Protein AF-A0A2E6SA90-F1 (afdb_monomer_lite)

Foldseek 3Di:
DPAKWAFDLVVVLVVVCVVCPPVCPVVNLVSSLQRQLWMWDDDDQKIWIAGLLDIDIWGWAFDDQDPVQRKTWIFTAGPVRHTAQWIWIWGDDPPKIWIWIAHPRDITIIITDDPVSNVVSNVSSPDDPPDPPDD

Secondary structure (DSSP, 8-state):
--EEEEE-HHHHHHHHHHHHGGGGGGTHHHHHHHHHH-EEEEETTEEEEEETTEEEEEEEEEEEEETTTTEEEEEEE-TTS-EEEEEEEEEEETTEEEEEEEETTEEEEEEEE-HHHHHHHHHHTTSPP--TT--

pLDDT: mean 72.77, std 10.69, range [36.62, 88.69]

Radius of gyration: 15.85 Å; chains: 1; bounding box: 53×34×38 Å

Structure (mmCIF, N/CA/C/O backbone):
data_AF-A0A2E6SA90-F1
#
_entry.id   AF-A0A2E6SA90-F1
#
loop_
_atom_site.group_PDB
_atom_site.id
_atom_site.type_symbol
_atom_site.label_atom_id
_atom_site.label_alt_id
_atom_site.label_comp_id
_atom_site.label_asym_id
_atom_site.label_entity_id
_atom_site.label_seq_id
_atom_site.pdbx_PDB_ins_code
_atom_site.Cartn_x
_atom_site.Cartn_y
_atom_site.Cartn_z
_atom_site.occupancy
_atom_site.B_iso_or_equiv
_atom_site.auth_seq_id
_atom_site.auth_comp_id
_atom_site.auth_asym_id
_atom_site.auth_atom_id
_atom_site.pdbx_PDB_model_num
ATOM 1 N N . MET A 1 1 ? -1.032 -3.750 14.221 1.00 70.81 1 MET A N 1
ATOM 2 C CA . MET A 1 1 ? -0.734 -4.136 12.833 1.00 70.81 1 MET A CA 1
ATOM 3 C C . MET A 1 1 ? -2.029 -4.288 12.031 1.00 70.81 1 MET A C 1
ATOM 5 O O . MET A 1 1 ? -2.962 -4.876 12.567 1.00 70.81 1 MET A O 1
ATOM 9 N N . ILE A 1 2 ? -2.109 -3.749 10.806 1.00 78.19 2 ILE A N 1
ATOM 10 C CA . ILE A 1 2 ? -3.273 -3.878 9.899 1.00 78.19 2 ILE A CA 1
ATOM 11 C C . ILE A 1 2 ? -3.030 -4.968 8.836 1.00 78.19 2 ILE A C 1
ATOM 13 O O . ILE A 1 2 ? -3.945 -5.745 8.537 1.00 78.19 2 ILE A O 1
ATOM 17 N N . GLY A 1 3 ? -1.808 -5.063 8.299 1.00 83.88 3 GLY A N 1
ATOM 18 C CA . GLY A 1 3 ? -1.419 -6.100 7.338 1.00 83.88 3 GLY A CA 1
ATOM 19 C C . GLY A 1 3 ? -0.094 -5.823 6.621 1.00 83.88 3 GLY A C 1
ATOM 20 O O . GLY A 1 3 ? 0.625 -4.884 6.969 1.00 83.88 3 GLY A O 1
ATOM 21 N N . TYR A 1 4 ? 0.185 -6.641 5.608 1.00 88.12 4 TYR A N 1
ATOM 22 C CA . TYR A 1 4 ? 1.295 -6.467 4.677 1.00 88.12 4 TYR A CA 1
ATOM 23 C C . TYR A 1 4 ? 0.748 -6.335 3.261 1.00 88.12 4 TYR A C 1
ATOM 25 O O . TYR A 1 4 ? -0.207 -7.026 2.895 1.00 88.12 4 TYR A O 1
ATOM 33 N N . TRP A 1 5 ? 1.370 -5.481 2.464 1.00 88.25 5 TRP A N 1
ATOM 34 C CA . TRP A 1 5 ? 1.038 -5.249 1.067 1.00 88.25 5 TRP A CA 1
ATOM 35 C C . TRP A 1 5 ? 2.304 -5.189 0.229 1.00 88.25 5 TRP A C 1
ATOM 37 O O . TRP A 1 5 ? 3.386 -4.917 0.741 1.00 88.25 5 TRP A O 1
ATOM 47 N N . ALA A 1 6 ? 2.177 -5.429 -1.064 1.00 88.06 6 ALA A N 1
ATOM 48 C CA . ALA A 1 6 ? 3.255 -5.199 -2.008 1.00 88.06 6 ALA A CA 1
ATOM 49 C C . ALA A 1 6 ? 2.696 -4.831 -3.381 1.00 88.06 6 ALA A C 1
ATOM 51 O O . ALA A 1 6 ? 1.553 -5.194 -3.690 1.00 88.06 6 ALA A O 1
ATOM 52 N N . PRO A 1 7 ? 3.475 -4.107 -4.199 1.00 86.31 7 PRO A N 1
ATOM 53 C CA . PRO A 1 7 ? 3.080 -3.853 -5.568 1.00 86.31 7 PRO A CA 1
ATOM 54 C C . PRO A 1 7 ? 3.069 -5.157 -6.351 1.00 86.31 7 PRO A C 1
ATOM 56 O O . PRO A 1 7 ? 3.827 -6.098 -6.071 1.00 86.31 7 PRO A O 1
ATOM 59 N N . ASP A 1 8 ? 2.198 -5.178 -7.349 1.00 84.06 8 ASP A N 1
ATOM 60 C CA . ASP A 1 8 ? 2.240 -6.185 -8.389 1.00 84.06 8 ASP A CA 1
ATOM 61 C C . ASP A 1 8 ? 3.356 -5.802 -9.375 1.00 84.06 8 ASP A C 1
ATOM 63 O O . ASP A 1 8 ? 3.239 -4.777 -10.055 1.00 84.06 8 ASP A O 1
ATOM 67 N N . PRO A 1 9 ? 4.479 -6.544 -9.403 1.00 78.69 9 PRO A N 1
ATOM 68 C CA . PRO A 1 9 ? 5.619 -6.167 -10.221 1.00 78.69 9 PRO A CA 1
ATOM 69 C C . PRO A 1 9 ? 5.283 -6.233 -11.709 1.00 78.69 9 PRO A C 1
ATOM 71 O O . PRO A 1 9 ? 5.799 -5.419 -12.460 1.00 78.69 9 PRO A O 1
ATOM 74 N N . GLU A 1 10 ? 4.406 -7.142 -12.141 1.00 79.88 10 GLU A N 1
ATOM 75 C CA . GLU A 1 10 ? 4.020 -7.268 -13.548 1.00 79.88 10 GLU A CA 1
ATOM 76 C C . GLU A 1 10 ? 3.108 -6.117 -13.984 1.00 79.88 10 GLU A C 1
ATOM 78 O O . GLU A 1 10 ? 3.301 -5.550 -15.062 1.00 79.88 10 GLU A O 1
ATOM 83 N N . ALA A 1 11 ? 2.137 -5.735 -13.149 1.00 81.81 11 ALA A N 1
ATOM 84 C CA . ALA A 1 11 ? 1.257 -4.606 -13.439 1.00 81.81 11 ALA A CA 1
ATOM 85 C C . ALA A 1 11 ? 2.029 -3.278 -13.463 1.00 81.81 11 ALA A C 1
ATOM 87 O O . ALA A 1 11 ? 1.887 -2.514 -14.415 1.00 81.81 11 ALA A O 1
ATOM 88 N N . MET A 1 12 ? 2.888 -3.039 -12.466 1.00 79.50 12 MET A N 1
ATOM 89 C CA . MET A 1 12 ? 3.698 -1.817 -12.388 1.00 79.50 12 MET A CA 1
ATOM 90 C C . MET A 1 12 ? 4.752 -1.767 -13.498 1.00 79.50 12 MET A C 1
ATOM 92 O O . MET A 1 12 ? 4.951 -0.711 -14.083 1.00 79.50 12 MET A O 1
ATOM 96 N N . MET A 1 13 ? 5.385 -2.895 -13.853 1.00 79.50 13 MET A N 1
ATOM 97 C CA . MET A 1 13 ? 6.307 -2.951 -14.999 1.00 79.50 13 MET A CA 1
ATOM 98 C C . MET A 1 13 ? 5.614 -2.524 -16.290 1.00 79.50 13 MET A C 1
ATOM 100 O O . MET A 1 13 ? 6.160 -1.697 -17.008 1.00 79.50 13 MET A O 1
ATOM 104 N N . LYS A 1 14 ? 4.384 -2.986 -16.545 1.00 81.50 14 LYS A N 1
ATOM 105 C CA . LYS A 1 14 ? 3.625 -2.564 -17.731 1.00 81.50 14 LYS A CA 1
ATOM 106 C C . LYS A 1 14 ? 3.324 -1.067 -17.761 1.00 81.50 14 LYS A C 1
ATOM 108 O O . LYS A 1 14 ? 3.289 -0.487 -18.845 1.00 81.50 14 LYS A O 1
ATOM 113 N N . GLU A 1 15 ? 3.071 -0.448 -16.609 1.00 78.88 15 GLU A N 1
ATOM 114 C CA . GLU A 1 15 ? 2.879 1.006 -16.528 1.00 78.88 15 GLU A CA 1
ATOM 115 C C . GLU A 1 15 ? 4.194 1.751 -16.774 1.00 78.88 15 GLU A C 1
ATOM 117 O O . GLU A 1 15 ? 4.245 2.640 -17.621 1.00 78.88 15 GLU A O 1
ATOM 122 N N . VAL A 1 16 ? 5.279 1.304 -16.143 1.00 77.50 16 VAL A N 1
ATOM 123 C CA . VAL A 1 16 ? 6.628 1.858 -16.327 1.00 77.50 16 VAL A CA 1
ATOM 124 C C . VAL A 1 16 ? 7.097 1.739 -17.780 1.00 77.50 16 VAL A C 1
ATOM 126 O O . VAL A 1 16 ? 7.611 2.704 -18.340 1.00 77.50 16 VAL A O 1
ATOM 129 N N . GLU A 1 17 ? 6.904 0.584 -18.420 1.00 77.75 17 GLU A N 1
ATOM 130 C CA . GLU A 1 17 ? 7.219 0.359 -19.837 1.00 77.75 17 GLU A CA 1
ATOM 131 C C . GLU A 1 17 ? 6.461 1.333 -20.745 1.00 77.75 17 GLU A C 1
ATOM 133 O O . GLU A 1 17 ? 7.004 1.831 -21.733 1.00 77.75 17 GLU A O 1
ATOM 138 N N . LYS A 1 18 ? 5.209 1.633 -20.393 1.00 78.88 18 LYS A N 1
ATOM 139 C CA . LYS A 1 18 ? 4.354 2.552 -21.141 1.00 78.88 18 LYS A CA 1
ATOM 140 C C . LYS A 1 18 ? 4.774 4.014 -20.970 1.00 78.88 18 LYS A C 1
ATOM 142 O O . LYS A 1 18 ? 4.642 4.775 -21.926 1.00 78.88 18 LYS A O 1
ATOM 147 N N . GLU A 1 19 ? 5.260 4.406 -19.793 1.00 72.88 19 GLU A N 1
ATOM 148 C CA . GLU A 1 19 ? 5.701 5.781 -19.515 1.00 72.88 19 GLU A CA 1
ATOM 149 C C . GLU A 1 19 ? 7.127 6.077 -19.992 1.00 72.88 19 GLU A C 1
ATOM 151 O O . GLU A 1 19 ? 7.386 7.155 -20.526 1.00 72.88 19 GLU A O 1
ATOM 156 N N . LEU A 1 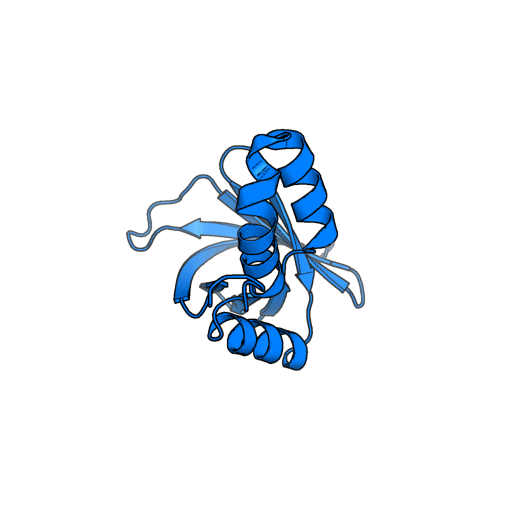20 ? 8.057 5.135 -19.828 1.00 71.69 20 LEU A N 1
ATOM 157 C CA . LEU A 1 20 ? 9.484 5.354 -20.087 1.00 71.69 20 LEU A CA 1
ATOM 158 C C . LEU A 1 20 ? 9.944 4.931 -21.496 1.00 71.69 20 LEU A C 1
ATOM 160 O O . LEU A 1 20 ? 11.029 5.330 -21.926 1.00 71.69 20 LEU A O 1
ATOM 164 N N . GLY A 1 21 ? 9.157 4.135 -22.231 1.00 69.44 21 GLY A N 1
ATOM 165 C CA . GLY A 1 21 ? 9.515 3.664 -23.576 1.00 69.44 21 GLY A CA 1
ATOM 166 C C . GLY A 1 21 ? 10.827 2.858 -23.620 1.00 69.44 21 GLY A C 1
ATOM 167 O O . GLY A 1 21 ? 11.222 2.234 -22.638 1.00 69.44 21 GLY A O 1
ATOM 168 N N . GLU A 1 22 ? 11.549 2.866 -24.750 1.00 66.00 22 GLU A N 1
ATOM 169 C CA . GLU A 1 22 ? 12.793 2.080 -24.932 1.00 66.00 22 GLU A CA 1
ATOM 170 C C . GLU A 1 22 ? 13.914 2.431 -23.930 1.00 66.00 22 GLU A C 1
ATOM 172 O O . GLU A 1 22 ? 14.761 1.588 -23.626 1.00 66.00 22 GLU A O 1
ATOM 177 N N . ALA A 1 23 ? 13.903 3.640 -23.355 1.00 65.00 23 ALA A N 1
ATOM 178 C CA . ALA A 1 23 ? 14.881 4.064 -22.350 1.00 65.00 23 ALA A CA 1
ATOM 179 C C . ALA A 1 23 ? 14.749 3.291 -21.023 1.00 65.00 23 ALA A C 1
ATOM 181 O O . ALA A 1 23 ? 15.733 3.171 -20.287 1.00 65.00 23 ALA A O 1
ATOM 182 N N . ALA A 1 24 ? 13.579 2.704 -20.737 1.00 63.47 24 ALA A N 1
ATOM 183 C CA . ALA A 1 24 ? 13.396 1.850 -19.569 1.00 63.47 24 ALA A CA 1
ATOM 184 C C . ALA A 1 24 ? 14.135 0.521 -19.669 1.00 63.47 24 ALA A C 1
ATOM 186 O O . ALA A 1 24 ? 14.471 -0.012 -18.623 1.00 63.47 24 ALA A O 1
ATOM 187 N N . ALA A 1 25 ? 14.436 -0.020 -20.854 1.00 66.56 25 ALA A N 1
ATOM 188 C CA . ALA A 1 25 ? 14.974 -1.383 -20.983 1.00 66.56 25 ALA A CA 1
ATOM 189 C C . ALA A 1 25 ? 16.271 -1.614 -20.185 1.00 66.56 25 ALA A C 1
ATOM 191 O O . ALA A 1 25 ? 16.507 -2.708 -19.678 1.00 66.56 25 ALA A O 1
ATOM 192 N N . GLN A 1 26 ? 17.080 -0.565 -20.008 1.00 68.56 26 GLN A N 1
ATOM 193 C CA . GLN A 1 26 ? 18.314 -0.612 -19.218 1.00 68.56 26 GLN A CA 1
ATOM 194 C C . GLN A 1 26 ? 18.061 -0.523 -17.703 1.00 68.56 26 GLN A C 1
ATOM 196 O O . GLN A 1 26 ? 18.830 -1.062 -16.911 1.00 68.56 26 GLN A O 1
ATOM 201 N N . ALA A 1 27 ? 16.973 0.135 -17.295 1.00 72.75 27 ALA A N 1
ATOM 202 C CA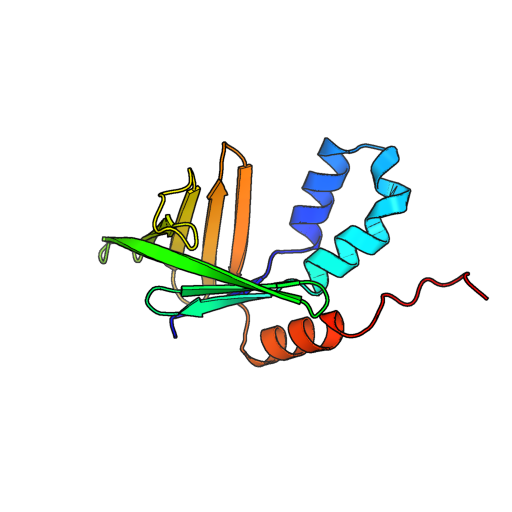 . ALA A 1 27 ? 16.555 0.268 -15.902 1.00 72.75 27 ALA A CA 1
ATOM 203 C C . ALA A 1 27 ? 15.522 -0.794 -15.480 1.00 72.75 27 ALA A C 1
ATOM 205 O O . ALA A 1 27 ? 15.348 -1.016 -14.286 1.00 72.75 27 ALA A O 1
ATOM 206 N N . MET A 1 28 ? 14.880 -1.493 -16.424 1.00 74.31 28 MET A N 1
ATOM 207 C CA . MET A 1 28 ? 13.873 -2.534 -16.190 1.00 74.31 28 MET A CA 1
ATOM 208 C C . MET A 1 28 ? 14.352 -3.604 -15.207 1.00 74.31 28 MET A C 1
ATOM 210 O O . MET A 1 28 ? 13.598 -3.897 -14.287 1.00 74.31 28 MET A O 1
ATOM 214 N N . PRO A 1 29 ? 15.586 -4.146 -15.292 1.00 75.25 29 PRO A N 1
ATOM 215 C CA . PRO A 1 29 ? 16.049 -5.138 -14.322 1.00 75.25 29 PRO A CA 1
ATOM 216 C C . PRO A 1 29 ? 16.098 -4.574 -12.896 1.00 75.25 29 PRO A C 1
ATOM 218 O O . PRO A 1 29 ? 15.778 -5.265 -11.929 1.00 75.25 29 PRO A O 1
ATOM 221 N N . LEU A 1 30 ? 16.469 -3.299 -12.764 1.00 75.94 30 LEU A N 1
ATOM 222 C CA . LEU A 1 30 ? 16.586 -2.606 -11.485 1.00 75.94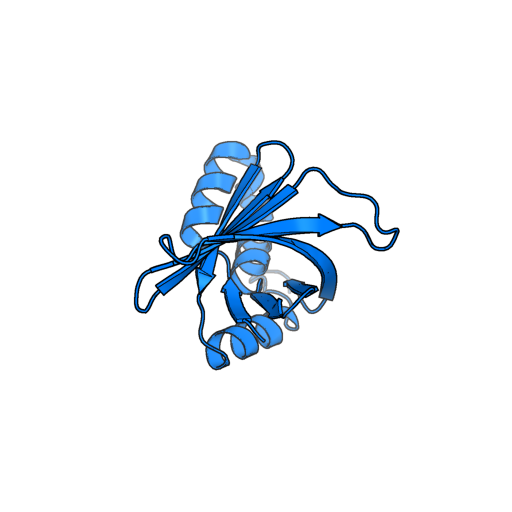 30 LEU A CA 1
ATOM 223 C C . LEU A 1 30 ? 15.209 -2.225 -10.923 1.00 75.94 30 LEU A C 1
ATOM 225 O O . LEU A 1 30 ? 14.961 -2.428 -9.736 1.00 75.94 30 LEU A O 1
ATOM 229 N N . ILE A 1 31 ? 14.297 -1.751 -11.772 1.00 77.69 31 ILE A N 1
ATOM 230 C CA . ILE A 1 31 ? 12.908 -1.434 -11.416 1.00 77.69 31 ILE A CA 1
ATOM 231 C C . ILE A 1 31 ? 12.153 -2.716 -11.051 1.00 77.69 31 ILE A C 1
ATOM 233 O O . ILE A 1 31 ? 11.494 -2.771 -10.016 1.00 77.69 31 ILE A O 1
ATOM 237 N N . GLN A 1 32 ? 12.313 -3.785 -11.831 1.00 77.25 32 GLN A N 1
ATOM 238 C CA . GLN A 1 32 ? 11.748 -5.097 -11.533 1.00 77.25 32 GLN A CA 1
ATOM 239 C C . GLN A 1 32 ? 12.255 -5.618 -10.189 1.00 77.25 32 GLN A C 1
ATOM 241 O O . GLN A 1 32 ? 11.458 -6.082 -9.375 1.00 77.25 32 GLN A O 1
ATOM 246 N N . ALA A 1 33 ? 13.560 -5.503 -9.922 1.00 75.69 33 ALA A N 1
ATOM 247 C CA . ALA A 1 33 ? 14.130 -5.867 -8.631 1.00 75.69 33 ALA A CA 1
ATOM 248 C C . ALA A 1 33 ? 13.576 -4.991 -7.497 1.00 75.69 33 ALA A C 1
ATOM 250 O O . ALA A 1 33 ? 13.251 -5.526 -6.439 1.00 75.69 33 ALA A O 1
ATOM 251 N N . MET A 1 34 ? 13.407 -3.678 -7.698 1.00 77.06 34 MET A N 1
ATOM 252 C CA . MET A 1 34 ? 12.753 -2.808 -6.711 1.00 77.06 34 MET A CA 1
ATOM 253 C C . MET A 1 34 ? 11.330 -3.273 -6.419 1.00 77.06 34 MET A C 1
ATOM 255 O O . MET A 1 34 ? 11.011 -3.513 -5.262 1.00 77.06 34 MET A O 1
ATOM 259 N N . LEU A 1 35 ? 10.492 -3.448 -7.441 1.00 78.94 35 LEU A N 1
ATOM 260 C CA . LEU A 1 35 ? 9.083 -3.826 -7.292 1.00 78.94 35 LEU A CA 1
ATOM 261 C C . LEU A 1 35 ? 8.924 -5.218 -6.672 1.00 78.94 35 LEU A C 1
ATOM 263 O O . LEU A 1 35 ? 8.093 -5.420 -5.784 1.00 78.94 35 LEU A O 1
ATOM 267 N N . ALA A 1 36 ? 9.746 -6.178 -7.099 1.00 78.69 36 ALA A N 1
ATOM 268 C CA . ALA A 1 36 ? 9.751 -7.532 -6.555 1.00 78.69 36 ALA A CA 1
ATOM 269 C C . ALA A 1 36 ? 10.159 -7.552 -5.076 1.00 78.69 36 ALA A C 1
ATOM 271 O O . ALA A 1 36 ? 9.617 -8.340 -4.301 1.00 78.69 36 ALA A O 1
ATOM 272 N N . ASN A 1 37 ? 11.065 -6.661 -4.675 1.00 79.88 37 ASN A N 1
ATOM 273 C CA . ASN A 1 37 ? 11.569 -6.560 -3.308 1.00 79.88 37 ASN A CA 1
ATOM 274 C C . ASN A 1 37 ? 10.819 -5.537 -2.447 1.00 79.88 37 ASN A C 1
ATOM 276 O O . ASN A 1 37 ? 11.039 -5.479 -1.236 1.00 79.88 37 ASN A O 1
ATOM 280 N N . MET A 1 38 ? 9.931 -4.748 -3.050 1.00 81.38 38 MET A N 1
ATOM 281 C CA . MET A 1 38 ? 9.136 -3.752 -2.354 1.00 81.38 38 MET A CA 1
ATOM 282 C C . MET A 1 38 ? 8.078 -4.444 -1.505 1.00 81.38 38 MET A C 1
ATOM 284 O O . MET A 1 38 ? 7.315 -5.292 -1.979 1.00 81.38 38 MET A O 1
ATOM 288 N N . ALA A 1 39 ? 8.024 -4.058 -0.239 1.00 84.44 39 ALA A N 1
ATOM 289 C CA . ALA A 1 39 ? 7.048 -4.561 0.703 1.00 84.44 39 ALA A CA 1
ATOM 290 C C . ALA A 1 39 ? 6.609 -3.432 1.635 1.00 84.44 39 ALA A C 1
ATOM 292 O O . ALA A 1 39 ? 7.425 -2.675 2.149 1.00 84.44 39 ALA A O 1
ATOM 293 N N . VAL A 1 40 ? 5.309 -3.317 1.853 1.00 83.62 40 VAL A N 1
ATOM 294 C CA . VAL A 1 40 ? 4.687 -2.265 2.650 1.00 83.62 40 VAL A CA 1
ATOM 295 C C . VAL A 1 40 ? 4.018 -2.902 3.856 1.00 83.62 40 VAL A C 1
ATOM 297 O O . VAL A 1 40 ? 3.137 -3.750 3.734 1.00 83.62 40 VAL A O 1
ATOM 300 N N . GLU A 1 41 ? 4.430 -2.490 5.040 1.00 85.38 41 GLU A N 1
ATOM 301 C CA . GLU A 1 41 ? 3.782 -2.835 6.296 1.00 85.38 41 GLU A CA 1
ATOM 302 C C . GLU A 1 41 ? 2.895 -1.666 6.719 1.00 85.38 41 GLU A C 1
ATOM 304 O O . GLU A 1 41 ? 3.371 -0.540 6.837 1.00 85.38 41 GLU A O 1
ATOM 309 N N . VAL A 1 42 ? 1.608 -1.919 6.978 1.00 79.81 42 VAL A N 1
ATOM 310 C CA . VAL A 1 42 ? 0.729 -0.896 7.567 1.00 79.81 42 VAL A CA 1
ATOM 311 C C . VAL A 1 42 ? 0.336 -1.295 8.977 1.00 79.81 42 VAL A C 1
ATOM 313 O O . VAL A 1 42 ? -0.241 -2.361 9.233 1.00 79.81 42 VAL A O 1
ATOM 316 N N . SER A 1 43 ? 0.596 -0.379 9.896 1.00 78.12 43 SER A N 1
ATOM 317 C CA . SER A 1 43 ? 0.251 -0.431 11.306 1.00 78.12 43 SER A CA 1
ATOM 318 C C . SER A 1 43 ? -0.719 0.698 11.671 1.00 78.12 43 SER A C 1
ATOM 320 O O . SER A 1 43 ? -1.068 1.549 10.855 1.00 78.12 43 SER A O 1
ATOM 322 N N . LYS A 1 44 ? -1.251 0.676 12.900 1.00 70.38 44 LYS A N 1
ATOM 323 C CA . LYS A 1 44 ? -2.152 1.741 13.364 1.00 70.38 44 LYS A CA 1
ATOM 324 C C . LYS A 1 44 ? -1.345 3.039 13.497 1.00 70.38 44 LYS A C 1
ATOM 326 O O . LYS A 1 44 ? -0.646 3.194 14.488 1.00 70.38 44 LYS A O 1
ATOM 331 N N . GLY A 1 45 ? -1.469 3.932 12.516 1.00 67.62 45 GLY A N 1
ATOM 332 C CA . GLY A 1 45 ? -0.815 5.249 12.499 1.00 67.62 45 GLY A CA 1
ATOM 333 C C . GLY A 1 45 ? 0.546 5.307 11.791 1.00 67.62 45 GLY A C 1
ATOM 334 O O . GLY A 1 45 ? 1.143 6.375 11.723 1.00 67.62 45 GLY A O 1
ATOM 335 N N . GLU A 1 46 ? 1.034 4.193 11.238 1.00 71.81 46 GLU A N 1
ATOM 336 C CA . GLU A 1 46 ? 2.349 4.127 10.586 1.00 71.81 46 GLU A CA 1
ATOM 337 C C . GLU A 1 46 ? 2.294 3.221 9.354 1.00 71.81 46 GLU A C 1
ATOM 339 O O . GLU A 1 46 ? 1.664 2.160 9.389 1.00 71.81 46 GLU A O 1
ATOM 344 N N . VAL A 1 47 ? 2.967 3.629 8.279 1.00 74.56 47 VAL A N 1
ATOM 345 C CA . VAL A 1 47 ? 3.227 2.797 7.103 1.00 74.56 47 VAL A CA 1
ATOM 346 C C . VAL A 1 47 ? 4.740 2.712 6.923 1.00 74.56 47 VAL A C 1
ATOM 348 O O . VAL A 1 47 ? 5.420 3.713 6.713 1.00 74.56 47 VAL A O 1
ATOM 351 N N . SER A 1 48 ? 5.276 1.504 6.998 1.00 77.12 48 SER A N 1
ATOM 352 C CA . SER A 1 48 ? 6.685 1.224 6.742 1.00 77.12 48 SER A CA 1
ATOM 353 C C . SER A 1 48 ? 6.833 0.649 5.337 1.00 77.12 48 SER A C 1
ATOM 355 O O . SER A 1 48 ? 6.333 -0.440 5.052 1.00 77.12 48 SER A O 1
ATOM 357 N N . VAL A 1 49 ? 7.522 1.364 4.457 1.00 77.56 49 VAL A N 1
ATOM 358 C CA . VAL A 1 49 ? 7.868 0.908 3.111 1.00 77.56 49 VAL A CA 1
ATOM 359 C C . VAL A 1 49 ? 9.294 0.356 3.140 1.00 77.56 49 VAL A C 1
ATOM 361 O O . VAL A 1 49 ? 10.240 1.002 3.579 1.00 77.56 49 VAL A O 1
ATOM 364 N N . HIS A 1 50 ? 9.458 -0.877 2.686 1.00 76.94 50 HIS A N 1
ATOM 365 C CA . HIS A 1 50 ? 10.746 -1.546 2.570 1.00 76.94 50 HIS A CA 1
ATOM 366 C C . HIS A 1 50 ? 11.083 -1.712 1.092 1.00 76.94 50 HIS A C 1
ATOM 368 O O . HIS A 1 50 ? 10.338 -2.384 0.381 1.00 76.94 50 HIS A O 1
ATOM 374 N N . VAL A 1 51 ? 12.200 -1.138 0.641 1.00 69.69 51 VAL A N 1
ATOM 375 C CA . VAL A 1 51 ? 12.713 -1.272 -0.734 1.00 69.69 51 VAL A CA 1
ATOM 376 C C . VAL A 1 51 ? 14.223 -1.474 -0.674 1.00 69.69 51 VAL A C 1
ATOM 378 O O . VAL A 1 51 ? 14.913 -0.763 0.045 1.00 69.69 51 VAL A O 1
ATOM 381 N N . MET A 1 52 ? 14.752 -2.458 -1.407 1.00 65.69 52 MET A N 1
ATOM 382 C CA . MET A 1 52 ? 16.204 -2.710 -1.529 1.00 65.69 52 MET A CA 1
ATOM 383 C C . MET A 1 52 ? 16.999 -2.697 -0.201 1.00 65.69 52 MET A C 1
ATOM 385 O O . MET A 1 52 ? 18.086 -2.135 -0.104 1.00 65.69 52 MET A O 1
ATOM 389 N N . GLY A 1 53 ? 16.441 -3.277 0.866 1.00 60.38 53 GLY A N 1
ATOM 390 C CA . GLY A 1 53 ? 17.096 -3.356 2.176 1.00 60.38 53 GLY A CA 1
ATOM 391 C C . GLY A 1 53 ? 17.073 -2.044 2.966 1.00 60.38 53 GLY A C 1
ATOM 392 O O . GLY A 1 53 ? 17.408 -2.044 4.150 1.00 60.38 53 GLY A O 1
ATOM 393 N N . GLN A 1 54 ? 16.608 -0.954 2.357 1.00 63.34 54 GLN A N 1
ATOM 394 C CA . GLN A 1 54 ? 16.339 0.313 3.016 1.00 63.34 54 GLN A CA 1
ATOM 395 C C . GLN A 1 54 ? 14.891 0.322 3.516 1.00 63.34 54 GLN A C 1
ATOM 397 O O . GLN A 1 54 ? 13.950 -0.088 2.829 1.00 63.34 54 GLN A O 1
ATOM 402 N N . LYS A 1 55 ? 14.722 0.724 4.776 1.00 67.31 55 LYS A N 1
ATOM 403 C CA . LYS A 1 55 ? 13.411 0.943 5.382 1.00 67.31 55 LYS A CA 1
ATOM 404 C C . LYS A 1 55 ? 13.139 2.440 5.348 1.00 67.31 55 LYS A C 1
ATOM 406 O O . LYS A 1 55 ? 13.741 3.171 6.129 1.00 67.31 55 LYS A O 1
ATOM 411 N N . GLU A 1 56 ? 12.201 2.866 4.518 1.00 68.44 56 GLU A N 1
ATOM 412 C CA . GLU A 1 56 ? 11.583 4.182 4.644 1.00 68.44 56 GLU A CA 1
ATOM 413 C C . GLU A 1 56 ? 10.317 4.041 5.484 1.00 68.44 56 GLU A C 1
ATOM 415 O O . GLU A 1 56 ? 9.390 3.302 5.156 1.00 68.44 56 GLU A O 1
ATOM 420 N N . THR A 1 57 ? 10.293 4.707 6.635 1.00 65.12 57 THR A N 1
ATOM 421 C CA . THR A 1 57 ? 9.103 4.736 7.490 1.00 65.12 57 THR A CA 1
ATOM 422 C C . THR A 1 57 ? 8.420 6.073 7.288 1.00 65.12 57 THR A C 1
ATOM 424 O O . THR A 1 57 ? 9.055 7.111 7.433 1.00 65.12 57 THR A O 1
ATOM 427 N N . THR A 1 58 ? 7.131 6.064 6.973 1.00 66.50 58 THR A N 1
ATOM 428 C CA . THR A 1 58 ? 6.334 7.286 6.861 1.00 66.50 58 THR A CA 1
ATOM 429 C C . THR A 1 58 ? 5.120 7.172 7.778 1.00 66.50 58 THR A C 1
ATOM 431 O O . THR A 1 58 ? 4.473 6.125 7.885 1.00 66.50 58 THR A O 1
ATOM 434 N N . THR A 1 59 ? 4.805 8.249 8.489 1.00 66.31 59 THR A N 1
ATOM 435 C CA . THR A 1 59 ? 3.686 8.299 9.433 1.00 66.31 59 THR A CA 1
ATOM 436 C C . THR A 1 59 ? 2.418 8.786 8.737 1.00 66.31 59 THR A C 1
ATOM 438 O O . THR A 1 59 ? 2.425 9.697 7.914 1.00 66.31 59 THR A O 1
ATOM 441 N N . TYR A 1 60 ? 1.281 8.164 9.042 1.00 68.62 60 TYR A N 1
ATOM 442 C CA . TYR A 1 60 ? 0.014 8.494 8.383 1.00 68.62 60 TYR A CA 1
ATOM 443 C C . TYR A 1 60 ? -1.063 8.709 9.428 1.00 68.62 60 TYR A C 1
ATOM 445 O O . TYR A 1 60 ? -1.244 7.898 10.340 1.00 68.62 60 TYR A O 1
ATOM 453 N N . VAL A 1 61 ? -1.851 9.761 9.244 1.00 68.81 61 VAL A N 1
ATOM 454 C CA . VAL A 1 61 ? -3.012 10.029 10.087 1.00 68.81 61 VAL A CA 1
ATOM 455 C C . VAL A 1 61 ? -4.243 9.407 9.438 1.00 68.81 61 VAL A C 1
ATOM 457 O O . VAL A 1 61 ? -4.636 9.758 8.324 1.00 68.81 61 VAL A O 1
ATOM 460 N N . VAL A 1 62 ? -4.889 8.472 10.139 1.00 69.81 62 VAL A N 1
ATOM 461 C CA . VAL A 1 62 ? -6.176 7.917 9.700 1.00 69.81 62 VAL A CA 1
ATOM 462 C C . VAL A 1 62 ? -7.220 9.030 9.752 1.00 69.81 62 VAL A C 1
ATOM 464 O O . VAL A 1 62 ? -7.566 9.501 10.833 1.00 69.81 62 VAL A O 1
ATOM 467 N N . LYS A 1 63 ? -7.738 9.440 8.593 1.00 72.56 63 LYS A N 1
ATOM 468 C CA . LYS A 1 63 ? -8.754 10.496 8.510 1.00 72.56 63 LYS A CA 1
ATOM 469 C C . LYS A 1 63 ? -10.169 9.960 8.573 1.00 72.56 63 LYS A C 1
ATOM 471 O O . LYS A 1 63 ? -11.022 10.566 9.216 1.00 72.56 63 LYS A O 1
ATOM 476 N N . LYS A 1 64 ? -10.435 8.839 7.902 1.00 71.75 64 LYS A N 1
ATOM 477 C CA . LYS A 1 64 ? -11.785 8.279 7.821 1.00 71.75 64 LYS A CA 1
ATOM 478 C C . LYS A 1 64 ? -11.745 6.761 7.811 1.00 71.75 64 LYS A C 1
ATOM 480 O O . LYS A 1 64 ? -10.940 6.157 7.113 1.00 71.75 64 LYS A O 1
ATOM 485 N N . THR A 1 65 ? -12.634 6.148 8.582 1.00 68.62 65 THR A N 1
ATOM 486 C CA . THR A 1 65 ? -12.878 4.704 8.544 1.00 68.62 65 THR A CA 1
ATOM 487 C C . THR A 1 65 ? -14.345 4.488 8.194 1.00 68.62 65 THR A C 1
ATOM 489 O O . THR A 1 65 ? -15.216 4.768 9.014 1.00 68.62 65 THR A O 1
ATOM 492 N N . ASP A 1 66 ? -14.615 4.017 6.982 1.00 73.50 66 ASP A N 1
ATOM 493 C CA . ASP A 1 66 ? -15.947 3.632 6.520 1.00 73.50 66 ASP A CA 1
ATOM 494 C C . ASP A 1 66 ? -16.150 2.140 6.797 1.00 73.50 66 ASP A C 1
ATOM 496 O O . ASP A 1 66 ? -15.577 1.282 6.121 1.00 73.50 66 ASP A O 1
ATOM 500 N N . LYS A 1 67 ? -16.956 1.830 7.818 1.00 65.75 67 LYS A N 1
ATOM 501 C CA . LYS A 1 67 ? -17.257 0.444 8.208 1.00 65.75 67 LYS A CA 1
ATOM 502 C C . LYS A 1 67 ? -18.163 -0.252 7.192 1.00 65.75 67 LYS A C 1
ATOM 504 O O . LYS A 1 67 ? -17.899 -1.400 6.863 1.00 65.75 67 LYS A O 1
ATOM 509 N N . ASP A 1 68 ? -19.153 0.447 6.640 1.00 70.75 68 ASP A N 1
ATOM 510 C CA . ASP A 1 68 ? -20.085 -0.104 5.645 1.00 70.75 68 ASP A CA 1
ATOM 511 C C . ASP A 1 68 ? -19.404 -0.499 4.329 1.00 70.75 68 ASP A C 1
ATOM 513 O O . ASP A 1 68 ? -19.788 -1.471 3.687 1.00 70.75 68 ASP A O 1
ATOM 517 N N . SER A 1 69 ? -18.358 0.234 3.937 1.00 67.19 69 SER A N 1
ATOM 518 C CA . SER A 1 69 ? -17.579 -0.047 2.722 1.00 67.19 69 SER A CA 1
ATOM 519 C C . SER A 1 69 ? -16.276 -0.800 2.995 1.00 67.19 69 SER A C 1
ATOM 521 O O . SER A 1 69 ? -15.487 -0.986 2.071 1.00 67.19 69 SER A O 1
ATOM 523 N N . ASN A 1 70 ? -16.014 -1.198 4.250 1.00 71.75 70 ASN A N 1
ATOM 524 C CA . ASN A 1 70 ? -14.747 -1.804 4.674 1.00 71.75 70 ASN A CA 1
ATOM 525 C C . ASN A 1 70 ? -13.511 -1.040 4.148 1.00 71.75 70 ASN A C 1
ATOM 527 O O . ASN A 1 70 ? -12.512 -1.632 3.724 1.00 71.75 70 ASN A O 1
ATOM 531 N N . LYS A 1 71 ? -13.603 0.294 4.154 1.00 76.88 71 LYS A N 1
ATOM 532 C CA . LYS A 1 71 ? -12.636 1.204 3.542 1.00 76.88 71 LYS A CA 1
ATOM 533 C C . LYS A 1 71 ? -11.993 2.079 4.612 1.00 76.88 71 LYS A C 1
ATOM 535 O O . LYS A 1 71 ? -12.680 2.772 5.358 1.00 76.88 71 LYS A O 1
ATOM 540 N N . ILE A 1 72 ? -10.667 2.090 4.674 1.00 76.69 72 ILE A N 1
ATOM 541 C CA . ILE A 1 72 ? -9.903 2.988 5.550 1.00 76.69 72 ILE A CA 1
ATOM 542 C C . ILE A 1 72 ? -9.211 4.015 4.665 1.00 76.69 72 ILE A C 1
ATOM 544 O O . ILE A 1 72 ? -8.509 3.636 3.739 1.00 76.69 72 ILE A O 1
ATOM 548 N N . THR A 1 73 ? -9.414 5.300 4.941 1.00 77.50 73 THR A N 1
ATOM 549 C CA . THR A 1 73 ? -8.767 6.416 4.242 1.00 77.50 73 THR A CA 1
ATOM 550 C C . THR A 1 73 ? -7.803 7.107 5.203 1.00 77.50 73 THR A C 1
ATOM 552 O O . THR A 1 73 ? -8.201 7.587 6.271 1.00 77.50 73 THR A O 1
ATOM 555 N N . MET A 1 74 ? -6.530 7.146 4.836 1.00 76.88 74 MET A N 1
ATOM 556 C CA . MET A 1 74 ? -5.430 7.692 5.626 1.00 76.88 74 MET A CA 1
ATOM 557 C C . MET A 1 74 ? -4.769 8.816 4.828 1.00 76.88 74 MET A C 1
ATOM 559 O O . MET A 1 74 ? -4.643 8.713 3.611 1.00 76.88 74 MET A O 1
ATOM 563 N N . GLN A 1 75 ? -4.365 9.886 5.502 1.00 77.38 75 GLN A N 1
ATOM 564 C CA . GLN A 1 75 ? -3.597 10.971 4.904 1.00 77.38 75 GLN A CA 1
ATOM 565 C C . GLN A 1 75 ? -2.120 10.804 5.252 1.00 77.38 75 GLN A C 1
ATOM 567 O O . GLN A 1 75 ? -1.791 10.499 6.402 1.00 77.38 75 GLN A O 1
ATOM 572 N N . VAL A 1 76 ? -1.253 10.998 4.259 1.00 68.81 76 VAL A N 1
ATOM 573 C CA . VAL A 1 76 ? 0.201 10.969 4.451 1.00 68.81 76 VAL A CA 1
ATOM 574 C C . VAL A 1 76 ? 0.629 12.224 5.201 1.00 68.81 76 VAL A C 1
ATOM 576 O O . VAL A 1 76 ? 0.291 13.344 4.809 1.00 68.81 76 VAL A O 1
ATOM 579 N N . THR A 1 77 ? 1.401 12.040 6.261 1.00 67.50 77 THR A N 1
ATOM 580 C CA . THR A 1 77 ? 2.063 13.128 6.980 1.00 67.50 77 THR A CA 1
ATOM 581 C C . THR A 1 77 ? 3.563 12.899 6.926 1.00 67.50 77 THR A C 1
ATOM 583 O O . THR A 1 77 ? 4.049 11.790 7.110 1.00 67.50 77 THR A O 1
ATOM 586 N N . ASP A 1 78 ? 4.299 13.955 6.622 1.00 65.06 78 ASP A N 1
ATOM 587 C CA . ASP A 1 78 ? 5.753 13.969 6.722 1.00 65.06 78 ASP A CA 1
ATOM 588 C C . ASP A 1 78 ? 6.201 13.893 8.197 1.00 65.06 78 ASP A C 1
ATOM 590 O O . ASP A 1 78 ? 5.403 14.132 9.108 1.00 65.06 78 ASP A O 1
ATOM 594 N N . GLU A 1 79 ? 7.481 13.602 8.449 1.00 59.84 79 GLU A N 1
ATOM 595 C CA . GLU A 1 79 ? 8.087 13.579 9.791 1.00 59.84 79 GLU A CA 1
ATOM 596 C C . GLU A 1 79 ? 7.893 14.892 10.578 1.00 59.84 79 GLU A C 1
ATOM 598 O O . GLU A 1 79 ? 7.903 14.889 11.809 1.00 59.84 79 GLU A O 1
ATOM 603 N N . LYS A 1 80 ? 7.652 16.013 9.886 1.00 64.06 80 LYS A N 1
ATOM 604 C CA . LYS A 1 80 ? 7.316 17.324 10.469 1.00 64.06 80 LYS A CA 1
ATOM 605 C C . LYS A 1 80 ? 5.831 17.502 10.810 1.00 64.06 80 LYS A C 1
ATOM 607 O O . LYS A 1 80 ? 5.436 18.567 11.280 1.00 64.06 80 LYS A O 1
ATOM 612 N N . GLY A 1 81 ? 4.992 16.496 10.561 1.00 59.22 81 GLY A N 1
ATOM 613 C CA . GLY A 1 81 ? 3.535 16.573 10.711 1.00 59.22 81 GLY A CA 1
ATOM 614 C C . GLY A 1 81 ? 2.841 17.369 9.600 1.00 59.22 81 GLY A C 1
ATOM 615 O O . GLY A 1 81 ? 1.630 17.590 9.660 1.00 59.22 81 GLY A O 1
ATOM 616 N N . GLU A 1 82 ? 3.587 17.786 8.576 1.00 65.44 82 GLU A N 1
ATOM 617 C CA . GLU A 1 82 ? 3.043 18.465 7.407 1.00 65.44 82 GLU A CA 1
ATOM 618 C C . GLU A 1 82 ? 2.295 17.447 6.543 1.00 65.44 82 GLU A C 1
ATOM 620 O O . GLU A 1 82 ? 2.826 16.403 6.159 1.00 65.44 82 GLU A O 1
ATOM 625 N N . SER A 1 83 ? 1.023 17.729 6.265 1.00 62.00 83 SER A N 1
ATOM 626 C CA . SER A 1 83 ? 0.231 16.909 5.354 1.00 62.00 83 SER A CA 1
ATOM 627 C C . SER A 1 83 ? 0.823 16.991 3.955 1.00 62.00 83 SER A C 1
ATOM 629 O O . SER A 1 83 ? 0.755 18.045 3.323 1.00 62.00 83 SER A O 1
ATOM 631 N N . ARG A 1 84 ? 1.355 15.877 3.452 1.00 62.12 84 ARG A N 1
ATOM 632 C CA . ARG A 1 84 ? 1.693 15.776 2.033 1.00 62.12 84 ARG A CA 1
ATOM 633 C C . ARG A 1 84 ? 0.420 15.525 1.219 1.00 62.12 84 ARG A C 1
ATOM 635 O O . ARG A 1 84 ? -0.549 14.969 1.755 1.00 62.12 84 ARG A O 1
ATOM 642 N N . PRO A 1 85 ? 0.383 15.942 -0.058 1.00 60.19 85 PRO A N 1
ATOM 643 C CA . PRO A 1 85 ? -0.702 15.599 -0.965 1.00 60.19 85 PRO A CA 1
ATOM 644 C C . PRO A 1 85 ? -0.653 14.100 -1.272 1.00 60.19 85 PRO A C 1
ATOM 646 O O . PRO A 1 85 ? -0.115 13.681 -2.288 1.00 60.19 85 PRO A O 1
ATOM 649 N N . GLY A 1 86 ? -1.215 13.281 -0.384 1.00 62.41 86 GLY A N 1
ATOM 650 C CA . GLY A 1 86 ? -1.420 11.873 -0.673 1.00 62.41 86 GLY A CA 1
ATOM 651 C C . GLY A 1 86 ? -2.399 11.172 0.265 1.00 62.41 86 GLY A C 1
ATOM 652 O O . GLY A 1 86 ? -2.533 11.505 1.451 1.00 62.41 86 GLY A O 1
ATOM 653 N N . VAL A 1 87 ? -3.117 10.204 -0.299 1.00 71.25 87 VAL A N 1
ATOM 654 C CA . VAL A 1 87 ? -4.195 9.450 0.334 1.00 71.25 87 VAL A CA 1
ATOM 655 C C . VAL A 1 87 ? -3.912 7.959 0.200 1.00 71.25 87 VAL A C 1
ATOM 657 O O . VAL A 1 87 ? -3.843 7.413 -0.897 1.00 71.25 87 VAL A O 1
ATOM 660 N N . ALA A 1 88 ? -3.807 7.276 1.335 1.00 74.50 88 ALA A N 1
ATOM 661 C CA . ALA A 1 88 ? -3.748 5.825 1.391 1.00 74.50 88 ALA A CA 1
ATOM 662 C C . ALA A 1 88 ? -5.150 5.267 1.671 1.00 74.50 88 ALA A C 1
ATOM 664 O O . ALA A 1 88 ? -5.758 5.546 2.705 1.00 74.50 88 ALA A O 1
ATOM 665 N N . THR A 1 89 ? -5.678 4.475 0.745 1.00 79.62 89 THR A N 1
ATOM 666 C CA . THR A 1 89 ? -6.974 3.810 0.864 1.00 79.62 89 THR A CA 1
ATOM 667 C C . THR A 1 89 ? -6.787 2.307 1.013 1.00 79.62 89 THR A C 1
ATOM 669 O O . THR A 1 89 ? -6.322 1.651 0.088 1.00 79.62 89 THR A O 1
ATOM 672 N N . ILE A 1 90 ? -7.224 1.731 2.131 1.00 80.38 90 ILE A N 1
ATOM 673 C CA . ILE A 1 90 ? -7.282 0.277 2.318 1.00 80.38 90 ILE A CA 1
ATOM 674 C C . ILE A 1 90 ? -8.708 -0.186 2.045 1.00 80.38 90 ILE A C 1
ATOM 676 O O . ILE A 1 90 ? -9.616 0.202 2.777 1.00 80.38 90 ILE A O 1
ATOM 680 N N . ASN A 1 91 ? -8.904 -1.036 1.040 1.00 81.94 91 ASN A N 1
ATOM 681 C CA . ASN A 1 91 ? -10.165 -1.737 0.809 1.00 81.94 91 ASN A CA 1
ATOM 682 C C . ASN A 1 91 ? -10.045 -3.167 1.337 1.00 81.94 91 ASN A C 1
ATOM 684 O O . ASN A 1 91 ? -9.168 -3.924 0.918 1.00 81.94 91 ASN A O 1
ATOM 688 N N . ILE A 1 92 ? -10.931 -3.548 2.253 1.00 75.81 92 ILE A N 1
ATOM 689 C CA . ILE A 1 92 ? -10.975 -4.885 2.853 1.00 75.81 92 ILE A CA 1
ATOM 690 C C . ILE A 1 92 ? -12.190 -5.611 2.264 1.00 75.81 92 ILE A C 1
ATOM 692 O O . ILE A 1 92 ? -13.281 -5.582 2.827 1.00 75.81 92 ILE A O 1
ATOM 696 N N . ASN A 1 93 ? -12.020 -6.235 1.096 1.00 71.25 93 ASN A N 1
ATOM 697 C CA . ASN A 1 93 ? -13.108 -6.946 0.422 1.00 71.25 93 ASN A CA 1
ATOM 698 C C . ASN A 1 93 ? -12.872 -8.464 0.487 1.00 71.25 93 ASN A C 1
ATOM 700 O O . ASN A 1 93 ? -12.110 -9.045 -0.285 1.00 71.25 93 ASN A O 1
ATOM 704 N N . GLY A 1 94 ? -13.491 -9.119 1.473 1.00 68.38 94 GLY A N 1
ATOM 705 C CA . GLY A 1 94 ? -13.319 -10.555 1.698 1.00 68.38 94 GLY A CA 1
ATOM 706 C C . GLY A 1 94 ? -11.889 -10.930 2.117 1.00 68.38 94 GLY A C 1
ATOM 707 O O . GLY A 1 94 ? -11.363 -10.395 3.093 1.00 68.38 94 GLY A O 1
ATOM 708 N N . LYS A 1 95 ? -11.268 -11.890 1.414 1.00 65.38 95 LYS A N 1
ATOM 709 C CA . LYS A 1 95 ? -9.918 -12.401 1.738 1.00 65.38 95 LYS A CA 1
ATOM 710 C C . LYS A 1 95 ? -8.776 -11.542 1.184 1.00 65.38 95 LYS A C 1
ATOM 712 O O . LYS A 1 95 ? -7.666 -11.645 1.697 1.00 65.38 95 LYS A O 1
ATOM 717 N N . VAL A 1 96 ? -9.032 -10.719 0.167 1.00 64.81 96 VAL A N 1
ATOM 718 C CA . VAL A 1 96 ? -8.012 -9.892 -0.494 1.00 64.81 96 VAL A CA 1
ATOM 719 C C . VAL A 1 96 ? -8.173 -8.455 -0.020 1.00 64.81 96 VAL A C 1
ATOM 721 O O . VAL A 1 96 ? -9.252 -7.872 -0.129 1.00 64.81 96 VAL A O 1
ATOM 724 N N . LYS A 1 97 ? -7.104 -7.877 0.531 1.00 83.00 97 LYS A N 1
ATOM 725 C CA . LYS A 1 97 ? -7.089 -6.465 0.924 1.00 83.00 97 LYS A CA 1
ATOM 726 C C . LYS A 1 97 ? -6.227 -5.712 -0.070 1.00 83.00 97 LYS A C 1
ATOM 728 O O . LYS A 1 97 ? -5.081 -6.087 -0.283 1.00 83.00 97 LYS A O 1
ATOM 733 N N . THR A 1 98 ? -6.732 -4.635 -0.644 1.00 84.69 98 THR A N 1
ATOM 734 C CA . THR A 1 98 ? -5.922 -3.772 -1.508 1.00 84.69 98 THR A CA 1
ATOM 735 C C . THR A 1 98 ? -5.604 -2.482 -0.776 1.00 84.69 98 THR A C 1
ATOM 737 O O . THR A 1 98 ? -6.443 -1.942 -0.056 1.00 84.69 98 THR A O 1
ATOM 740 N N . LEU A 1 99 ? -4.374 -2.011 -0.924 1.00 84.56 99 LEU A N 1
ATOM 741 C CA . LEU A 1 99 ? -3.921 -0.715 -0.448 1.00 84.56 99 LEU A CA 1
ATOM 742 C C . LEU A 1 99 ? -3.638 0.134 -1.680 1.00 84.56 99 LEU A C 1
ATOM 744 O O . LEU A 1 99 ? -2.804 -0.209 -2.502 1.00 84.56 99 LEU A O 1
ATOM 748 N N . THR A 1 100 ? -4.363 1.224 -1.835 1.00 84.81 100 THR A N 1
ATOM 749 C CA . THR A 1 100 ? -4.142 2.209 -2.888 1.00 84.81 100 THR A CA 1
ATOM 750 C C . THR A 1 100 ? -3.414 3.396 -2.284 1.00 84.81 100 THR A C 1
ATOM 752 O O . THR A 1 100 ? -3.933 3.983 -1.340 1.00 84.81 100 THR A O 1
ATOM 755 N N . LEU A 1 101 ? -2.248 3.744 -2.810 1.00 78.44 101 LEU A N 1
ATOM 756 C CA . LEU A 1 101 ? -1.520 4.963 -2.478 1.00 78.44 101 LEU A CA 1
ATOM 757 C C . LEU A 1 101 ? -1.719 5.943 -3.630 1.00 78.44 101 LEU A C 1
ATOM 759 O O . LEU A 1 101 ? -1.366 5.625 -4.758 1.00 78.44 101 LEU A O 1
ATOM 763 N N . GLU A 1 102 ? -2.323 7.091 -3.363 1.00 79.12 102 GLU A N 1
ATOM 764 C CA . GLU A 1 102 ? -2.531 8.144 -4.355 1.00 79.12 102 GLU A CA 1
ATOM 765 C C . GLU A 1 102 ? -1.751 9.385 -3.921 1.00 79.12 102 GLU A C 1
ATOM 767 O O . GLU A 1 102 ? -1.996 9.874 -2.821 1.00 79.12 102 GLU A O 1
ATOM 772 N N . THR A 1 103 ? -0.824 9.876 -4.743 1.00 72.12 103 THR A N 1
ATOM 773 C CA . THR A 1 103 ? 0.050 11.024 -4.441 1.00 72.12 103 THR A CA 1
ATOM 774 C C . THR A 1 103 ? 0.203 11.861 -5.707 1.00 72.12 103 THR A C 1
ATOM 776 O O . THR A 1 103 ? 0.558 11.320 -6.744 1.00 72.12 103 THR A O 1
ATOM 779 N N . GLU A 1 104 ? -0.102 13.161 -5.652 1.00 68.56 104 GLU A N 1
ATOM 780 C CA . GLU A 1 104 ? 0.097 14.110 -6.775 1.00 68.56 104 GLU A CA 1
ATOM 781 C C . GLU A 1 104 ? -0.460 13.670 -8.155 1.00 68.56 104 GLU A C 1
ATOM 783 O O . GLU A 1 104 ? -0.005 14.131 -9.196 1.00 68.56 104 GLU A O 1
ATOM 788 N N . GLY A 1 105 ? -1.502 12.829 -8.172 1.00 65.75 105 GLY A N 1
ATOM 789 C CA . GLY A 1 105 ? -2.138 12.320 -9.397 1.00 65.75 105 GLY A CA 1
ATOM 790 C C . GLY A 1 105 ? -1.648 10.938 -9.842 1.00 65.75 105 GLY A C 1
ATOM 791 O O . GLY A 1 105 ? -2.302 10.310 -10.673 1.00 65.75 105 GLY A O 1
ATOM 792 N N . GLU A 1 106 ? -0.574 10.426 -9.243 1.00 70.69 106 GLU A N 1
ATOM 793 C CA . GLU A 1 106 ? -0.132 9.043 -9.398 1.00 70.69 106 GLU A CA 1
ATOM 794 C C . GLU A 1 106 ? -0.857 8.136 -8.407 1.00 70.69 106 GLU A C 1
ATOM 796 O O . GLU A 1 106 ? -1.068 8.486 -7.242 1.00 70.69 106 GLU A O 1
ATOM 801 N N . LYS A 1 107 ? -1.245 6.947 -8.869 1.00 79.06 107 LYS A N 1
ATOM 802 C CA . LYS A 1 107 ? -1.988 5.971 -8.075 1.00 79.06 107 LYS A CA 1
ATOM 803 C C . LYS A 1 107 ? -1.323 4.610 -8.164 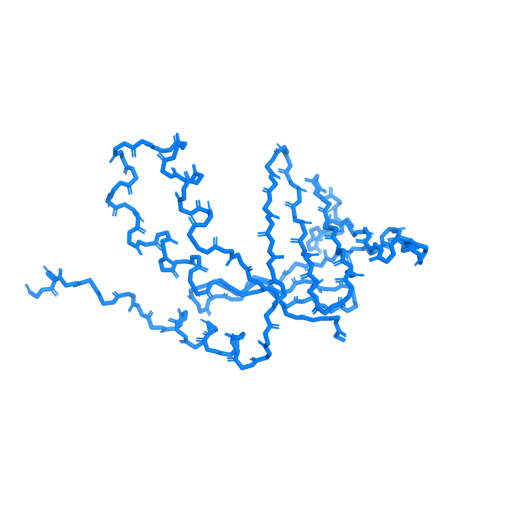1.00 79.06 107 LYS A C 1
ATOM 805 O O . LYS A 1 107 ? -1.380 3.949 -9.192 1.00 79.06 107 LYS A O 1
ATOM 810 N N . ILE A 1 108 ? -0.808 4.143 -7.038 1.00 78.25 108 ILE A N 1
ATOM 811 C CA . ILE A 1 108 ? -0.188 2.830 -6.902 1.00 78.25 108 ILE A CA 1
ATOM 812 C C . ILE A 1 108 ? -1.160 1.904 -6.179 1.00 78.25 108 ILE A C 1
ATOM 814 O O . ILE A 1 108 ? -1.632 2.205 -5.079 1.00 78.25 108 ILE A O 1
ATOM 818 N N . VAL A 1 109 ? -1.456 0.751 -6.776 1.00 84.25 109 VAL A N 1
ATOM 819 C CA . VAL A 1 109 ? -2.279 -0.287 -6.147 1.00 84.25 109 VAL A CA 1
ATOM 820 C C . VAL A 1 109 ? -1.386 -1.424 -5.662 1.00 84.25 109 VAL A C 1
ATOM 822 O O . VAL A 1 109 ? -0.656 -2.049 -6.423 1.00 84.25 109 VAL A O 1
ATOM 825 N N . LEU A 1 110 ? -1.472 -1.700 -4.368 1.00 87.38 110 LEU A N 1
ATOM 826 C CA . LEU A 1 110 ? -0.730 -2.731 -3.666 1.00 87.38 110 LEU A CA 1
ATOM 827 C C . LEU A 1 110 ? -1.699 -3.829 -3.221 1.00 87.38 110 LEU A C 1
ATOM 829 O O . LEU A 1 110 ? -2.762 -3.561 -2.649 1.00 87.38 110 LEU A O 1
ATOM 833 N N . ASN A 1 111 ? -1.317 -5.078 -3.440 1.00 88.69 111 ASN A N 1
ATOM 834 C CA . ASN A 1 111 ? -2.103 -6.242 -3.050 1.00 88.69 111 ASN A CA 1
ATOM 835 C C . ASN A 1 111 ? -1.649 -6.751 -1.686 1.00 88.69 111 ASN A C 1
ATOM 837 O O . ASN A 1 111 ? -0.461 -6.710 -1.366 1.00 88.69 111 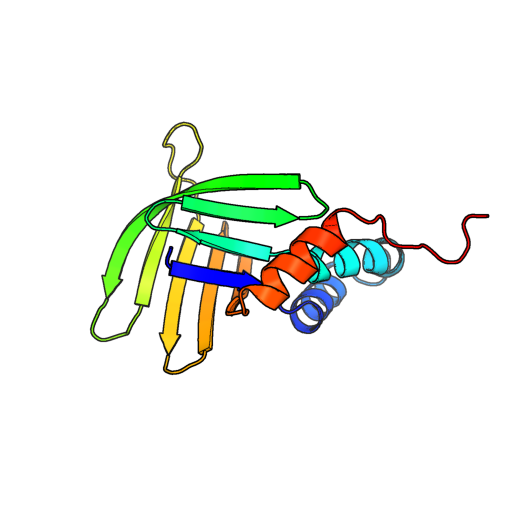ASN A O 1
ATOM 841 N N . SER A 1 112 ? -2.588 -7.227 -0.867 1.00 88.56 112 SER A N 1
ATOM 842 C CA . SER A 1 112 ? -2.248 -7.827 0.419 1.00 88.56 112 SER A CA 1
ATOM 843 C C . SER A 1 112 ? -1.421 -9.078 0.215 1.00 88.56 112 SER A C 1
ATOM 845 O O . SER A 1 112 ? -1.828 -9.971 -0.529 1.00 88.56 112 SER A O 1
ATOM 847 N N . ILE A 1 113 ? -0.326 -9.167 0.952 1.00 88.50 113 ILE A N 1
ATOM 848 C CA . ILE A 1 113 ? 0.565 -10.317 0.950 1.00 88.50 113 ILE A CA 1
ATOM 849 C C . ILE A 1 113 ? 0.589 -10.976 2.327 1.00 88.50 113 ILE A C 1
ATOM 851 O O . ILE A 1 113 ? 0.171 -10.407 3.340 1.00 88.50 113 ILE A O 1
ATOM 855 N N . THR A 1 114 ? 1.077 -12.210 2.366 1.00 88.62 114 THR A N 1
ATOM 856 C CA . THR A 1 114 ? 1.292 -12.924 3.627 1.00 88.62 114 THR A CA 1
ATOM 857 C C . THR A 1 114 ? 2.555 -12.423 4.331 1.00 88.62 114 THR A C 1
ATOM 859 O O . THR A 1 114 ? 3.451 -11.864 3.702 1.00 88.62 114 THR A O 1
ATOM 862 N N . ALA A 1 115 ? 2.661 -12.670 5.640 1.00 86.50 115 ALA A N 1
ATOM 863 C CA . ALA A 1 115 ? 3.868 -12.355 6.409 1.00 86.50 115 ALA A CA 1
ATOM 864 C C . ALA A 1 115 ? 5.119 -13.050 5.841 1.00 86.50 115 ALA A C 1
ATOM 866 O O . ALA A 1 115 ? 6.187 -12.452 5.768 1.00 86.50 115 ALA A O 1
ATOM 867 N N . SER A 1 116 ? 4.973 -14.300 5.388 1.00 86.50 116 SER A N 1
ATOM 868 C CA . SER A 1 116 ? 6.056 -15.066 4.765 1.00 86.50 116 SER A CA 1
ATOM 869 C C . SER A 1 116 ? 6.530 -14.433 3.457 1.00 86.50 116 SER A C 1
ATOM 871 O O . SER A 1 116 ? 7.730 -14.377 3.199 1.00 86.50 116 SER A O 1
ATOM 873 N N . GLU A 1 117 ? 5.603 -13.924 2.643 1.00 85.38 117 GLU A N 1
ATOM 874 C CA . GLU A 1 117 ? 5.946 -13.214 1.411 1.00 85.38 117 GLU A CA 1
ATOM 875 C C . GLU A 1 117 ? 6.598 -11.860 1.707 1.00 85.38 117 GLU A C 1
ATOM 877 O O . GLU A 1 117 ? 7.592 -11.511 1.077 1.00 85.38 117 GLU A O 1
ATOM 882 N N . PHE A 1 118 ? 6.110 -11.141 2.722 1.00 86.31 118 PHE A N 1
ATOM 883 C CA . PHE A 1 118 ? 6.722 -9.899 3.192 1.00 86.31 118 PHE A CA 1
ATOM 884 C C . PHE A 1 118 ? 8.170 -10.122 3.644 1.00 86.31 118 PHE A C 1
ATOM 886 O O . PHE A 1 118 ? 9.074 -9.423 3.191 1.00 86.31 118 PHE A O 1
ATOM 893 N N . GLU A 1 119 ? 8.418 -11.137 4.476 1.00 83.94 119 GLU A N 1
ATOM 894 C CA . GLU A 1 119 ? 9.769 -11.501 4.914 1.00 83.94 119 GLU A CA 1
ATOM 895 C C . GLU A 1 119 ? 10.667 -11.915 3.745 1.00 83.94 119 GLU A C 1
ATOM 897 O O . GLU A 1 119 ? 11.841 -11.542 3.708 1.00 83.94 119 GLU A O 1
ATOM 902 N N . ARG A 1 120 ? 10.127 -12.662 2.775 1.00 83.75 120 ARG A N 1
ATOM 903 C CA . ARG A 1 120 ? 10.859 -13.064 1.569 1.00 83.75 120 ARG A CA 1
ATOM 904 C C . ARG A 1 120 ? 11.269 -11.847 0.743 1.00 83.75 120 ARG A C 1
ATOM 906 O O . ARG A 1 120 ? 12.442 -11.751 0.393 1.00 83.75 120 ARG A O 1
ATOM 913 N N . ARG A 1 121 ? 10.348 -10.913 0.480 1.00 80.19 121 ARG A N 1
ATOM 914 C CA . ARG A 1 121 ? 10.632 -9.669 -0.258 1.00 80.19 121 ARG A CA 1
ATOM 915 C C . ARG A 1 121 ? 11.636 -8.796 0.488 1.00 80.19 121 ARG A C 1
ATOM 917 O O . ARG A 1 121 ? 12.628 -8.379 -0.094 1.00 80.19 121 ARG A O 1
ATOM 924 N N . LYS A 1 122 ? 11.462 -8.632 1.802 1.00 76.00 122 LYS A N 1
ATOM 925 C CA . LYS A 1 122 ? 12.391 -7.895 2.672 1.00 76.00 122 LYS A CA 1
ATOM 926 C C . LYS A 1 122 ? 13.806 -8.489 2.674 1.00 76.00 122 LYS A C 1
ATOM 928 O O . LYS A 1 122 ? 14.773 -7.735 2.661 1.00 76.00 122 LYS A O 1
ATOM 933 N N . LYS A 1 123 ? 13.949 -9.821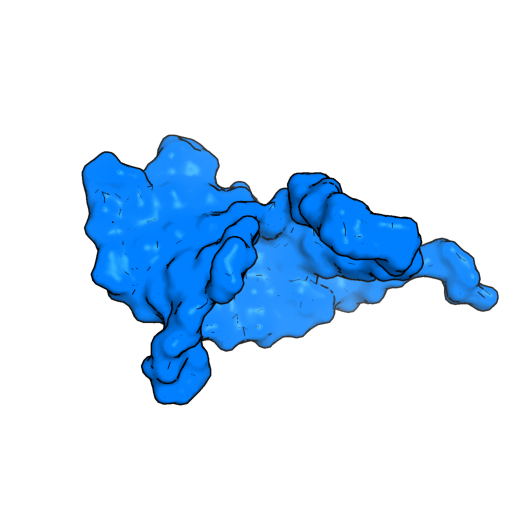 2.691 1.00 73.31 123 LYS A N 1
ATOM 934 C CA . LYS A 1 123 ? 15.259 -10.499 2.620 1.00 73.31 123 LYS A CA 1
ATOM 935 C C . LYS A 1 123 ? 15.882 -10.413 1.229 1.00 73.31 123 LYS A C 1
ATOM 937 O O . LYS A 1 123 ? 17.081 -10.180 1.127 1.00 73.31 123 LYS A O 1
ATOM 942 N N . ALA A 1 124 ? 15.081 -10.576 0.178 1.00 67.56 124 ALA A N 1
ATOM 943 C CA . ALA A 1 124 ? 15.535 -10.454 -1.205 1.00 67.56 124 ALA A CA 1
ATOM 944 C C . ALA A 1 124 ? 15.992 -9.022 -1.531 1.00 67.56 124 ALA A C 1
ATOM 946 O O . ALA A 1 124 ? 16.970 -8.841 -2.244 1.00 67.56 124 ALA A O 1
ATOM 947 N N . ALA A 1 125 ? 15.381 -8.016 -0.901 1.00 59.94 125 ALA A N 1
ATOM 948 C CA . ALA A 1 125 ? 15.802 -6.621 -0.966 1.00 59.94 125 ALA A CA 1
ATOM 949 C C . ALA A 1 125 ? 17.252 -6.382 -0.494 1.00 59.94 125 ALA A C 1
ATOM 951 O O . ALA A 1 125 ? 17.890 -5.441 -0.949 1.00 59.94 125 ALA A O 1
ATOM 952 N N . ALA A 1 126 ? 17.770 -7.218 0.413 1.00 53.12 126 ALA A N 1
ATOM 953 C CA . ALA A 1 126 ? 19.137 -7.123 0.928 1.00 53.12 126 ALA A CA 1
ATOM 954 C C . ALA A 1 126 ? 20.179 -7.820 0.032 1.00 53.12 126 ALA A C 1
ATOM 956 O O . ALA A 1 126 ? 21.374 -7.745 0.319 1.00 53.12 126 ALA A O 1
ATOM 957 N N . GLN A 1 127 ? 19.748 -8.514 -1.026 1.00 53.25 127 GLN A N 1
ATOM 958 C CA . GLN A 1 127 ? 20.638 -9.117 -2.012 1.00 53.25 127 GLN A CA 1
ATOM 959 C C . GLN A 1 127 ? 20.641 -8.232 -3.264 1.00 53.25 127 GLN A C 1
ATOM 961 O O . GLN A 1 127 ? 19.570 -7.974 -3.819 1.00 53.25 127 GLN A O 1
ATOM 966 N N . PRO A 1 128 ? 21.806 -7.736 -3.720 1.00 51.50 128 PRO A N 1
ATOM 967 C CA . PRO A 1 128 ? 21.866 -7.020 -4.986 1.00 51.50 128 PRO A CA 1
ATOM 968 C C . PRO A 1 128 ? 21.350 -7.940 -6.103 1.00 51.50 128 PRO A C 1
ATOM 970 O O . PRO A 1 128 ? 21.603 -9.150 -6.052 1.00 51.50 128 PRO A O 1
ATOM 973 N N . PRO A 1 129 ? 20.615 -7.410 -7.099 1.00 47.69 129 PRO A N 1
ATOM 974 C CA . PRO A 1 129 ? 20.234 -8.205 -8.254 1.00 47.69 129 PRO A CA 1
ATOM 975 C C . PRO A 1 129 ? 21.510 -8.779 -8.870 1.00 47.69 129 PRO A C 1
ATOM 977 O O . PRO A 1 129 ? 22.439 -8.036 -9.185 1.00 47.69 129 PRO A O 1
ATOM 980 N N . ALA A 1 130 ? 21.581 -10.103 -9.002 1.00 47.53 130 ALA A N 1
ATOM 981 C CA . ALA A 1 130 ? 22.636 -10.727 -9.781 1.00 47.53 130 ALA A CA 1
ATOM 982 C C . ALA A 1 130 ? 22.433 -10.275 -11.230 1.00 47.53 130 ALA A C 1
ATOM 984 O O . ALA A 1 130 ? 21.495 -10.722 -11.885 1.00 47.53 130 ALA A O 1
ATOM 985 N N . ILE A 1 131 ? 23.251 -9.334 -11.698 1.00 50.47 131 ILE A N 1
ATOM 986 C CA . ILE A 1 131 ? 23.269 -8.916 -13.099 1.00 50.47 131 ILE A CA 1
ATOM 987 C C . ILE A 1 131 ? 24.150 -9.941 -13.826 1.00 50.47 131 ILE A C 1
ATOM 989 O O . ILE A 1 131 ? 25.364 -9.934 -13.612 1.00 50.47 131 ILE A O 1
ATOM 993 N N . PRO A 1 132 ? 23.591 -10.854 -14.642 1.00 36.62 132 PRO A N 1
ATOM 994 C CA . PRO A 1 132 ? 24.420 -11.741 -15.447 1.00 36.62 132 PRO A CA 1
ATOM 995 C C . PRO A 1 132 ? 25.182 -10.891 -16.477 1.00 36.62 132 PRO A C 1
ATOM 997 O O . PRO A 1 132 ? 24.560 -10.257 -17.326 1.00 36.62 132 PRO A O 1
ATOM 1000 N N . GLY A 1 133 ? 26.518 -10.852 -16.380 1.00 42.25 133 GLY A N 1
ATOM 1001 C CA . GLY A 1 133 ? 27.394 -10.138 -17.325 1.00 42.25 133 GLY A CA 1
ATOM 1002 C C . GLY A 1 133 ? 28.326 -9.064 -16.743 1.00 42.25 133 GLY A C 1
ATOM 1003 O O . GLY A 1 133 ? 28.988 -8.385 -17.520 1.00 42.25 133 GLY A O 1
ATOM 1004 N N . LEU A 1 134 ? 28.399 -8.897 -15.419 1.00 42.00 134 LEU A N 1
ATOM 1005 C CA . LEU A 1 134 ? 29.479 -8.153 -14.752 1.00 42.00 134 LEU A CA 1
ATOM 1006 C C . LEU A 1 134 ? 30.430 -9.147 -14.066 1.00 42.00 134 LEU A C 1
ATOM 1008 O O . LEU A 1 134 ? 30.355 -9.349 -12.855 1.00 42.00 134 LEU A O 1
ATOM 1012 N N . GLU A 1 135 ? 31.287 -9.783 -14.864 1.00 40.56 135 GLU A N 1
ATOM 1013 C CA . GLU A 1 135 ? 32.541 -10.417 -14.424 1.00 40.56 135 GLU A CA 1
ATOM 1014 C C . GLU A 1 135 ? 33.717 -9.757 -15.147 1.00 40.56 135 GLU A C 1
ATOM 1016 O O . GLU A 1 135 ? 33.551 -9.418 -16.344 1.00 40.56 135 GLU A O 1
#

Sequence (135 aa):
MIGYWAPDPEAMMKEVEKELGEAAAQAMPLIQAMLANMAVEVSKGEVSVHVMGQKETTTYVVKKTDKDSNKITMQVTDEKGESRPGVATININGKVKTLTLETEGEKIVLNSITASEFERRKKAAAQPPAIPGLE